Protein AF-A0A561V5F1-F1 (afdb_monomer)

Mean predicted aligned error: 4.88 Å

pLDDT: mean 87.5, std 7.64, range [55.25, 96.38]

Sequence (70 aa):
MLLILEIAGVLMLLQGGAPLIQRMSGKDPEESFFIVNSFPDNQGLVSAVLLVGGILLLGAA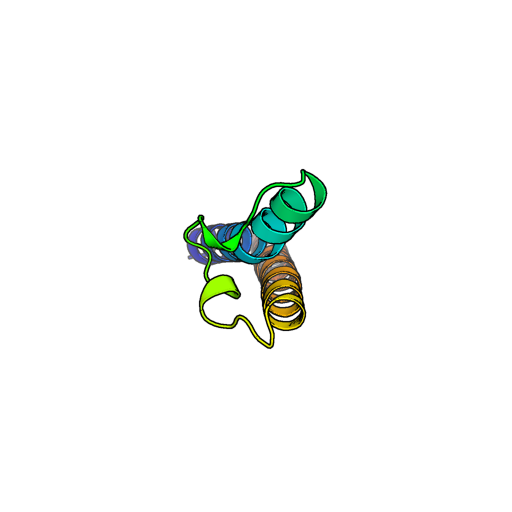VRIRRSRKS

Structure (mmCIF, N/CA/C/O backbone):
data_AF-A0A561V5F1-F1
#
_entry.id   AF-A0A561V5F1-F1
#
loop_
_atom_site.group_PDB
_atom_site.id
_atom_site.type_symbol
_atom_site.label_atom_id
_atom_site.label_alt_id
_atom_site.label_comp_id
_atom_site.label_asym_id
_atom_site.label_entity_id
_atom_site.label_seq_id
_atom_site.pdbx_PDB_ins_code
_atom_site.Cartn_x
_atom_site.Cartn_y
_atom_site.Cartn_z
_atom_site.occupancy
_atom_site.B_iso_or_equiv
_atom_site.auth_seq_id
_atom_site.auth_comp_id
_atom_site.auth_asym_id
_atom_site.auth_atom_id
_atom_site.pdbx_PDB_model_num
ATOM 1 N N . MET A 1 1 ? -7.328 -4.190 19.157 1.00 65.94 1 MET A N 1
ATOM 2 C CA . MET A 1 1 ? -7.706 -4.836 17.876 1.00 65.94 1 MET A CA 1
ATOM 3 C C . MET A 1 1 ? -7.781 -3.862 16.704 1.00 65.94 1 MET A C 1
ATOM 5 O O . MET A 1 1 ? -7.108 -4.130 15.725 1.00 65.94 1 MET A O 1
ATOM 9 N N . LEU A 1 2 ? -8.510 -2.736 16.774 1.00 82.31 2 LEU A N 1
ATOM 10 C CA . LEU A 1 2 ? -8.603 -1.790 15.638 1.00 82.31 2 LEU A CA 1
ATOM 11 C C . LEU A 1 2 ? -7.254 -1.192 15.202 1.00 82.31 2 LEU A C 1
ATOM 13 O O . LEU A 1 2 ? -7.028 -1.032 14.011 1.00 82.31 2 LEU A O 1
ATOM 17 N N . LEU A 1 3 ? -6.336 -0.972 16.151 1.00 88.56 3 LEU A N 1
ATOM 18 C CA . LEU A 1 3 ? -4.977 -0.499 15.867 1.00 88.56 3 LEU A CA 1
ATOM 19 C C . LEU A 1 3 ? -4.233 -1.397 14.862 1.00 88.56 3 LEU A C 1
ATOM 21 O O . LEU A 1 3 ? -3.501 -0.896 14.022 1.00 88.56 3 LEU A O 1
ATOM 25 N N . ILE A 1 4 ? -4.449 -2.717 14.911 1.00 91.25 4 ILE A N 1
ATOM 26 C CA . ILE A 1 4 ? -3.805 -3.659 13.983 1.00 91.25 4 ILE A CA 1
ATOM 27 C C . ILE A 1 4 ? -4.339 -3.454 12.561 1.00 91.25 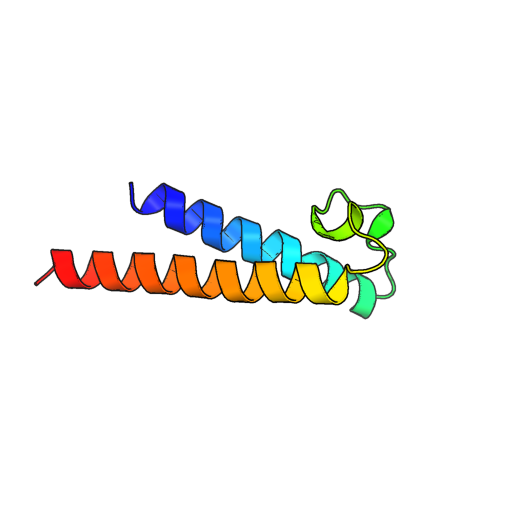4 ILE A C 1
ATOM 29 O O . ILE A 1 4 ? -3.554 -3.437 11.622 1.00 91.25 4 ILE A O 1
ATOM 33 N N . LEU A 1 5 ? -5.652 -3.246 12.400 1.00 89.56 5 LEU A N 1
ATOM 34 C CA . LEU A 1 5 ? -6.261 -2.950 11.095 1.00 89.56 5 LEU A CA 1
ATOM 35 C C . LEU A 1 5 ? -5.771 -1.608 10.540 1.00 89.56 5 LEU A C 1
ATOM 37 O O . LEU A 1 5 ? -5.567 -1.479 9.339 1.00 89.56 5 LEU A O 1
ATOM 41 N N . GLU A 1 6 ? -5.554 -0.628 11.416 1.00 90.94 6 GLU A N 1
ATOM 42 C CA . GLU A 1 6 ? -5.026 0.686 11.046 1.00 90.94 6 GLU A CA 1
ATOM 43 C C . GLU A 1 6 ? -3.568 0.608 10.597 1.00 90.94 6 GLU A C 1
ATOM 45 O O . GLU A 1 6 ? -3.237 1.103 9.522 1.00 90.94 6 GLU A O 1
AT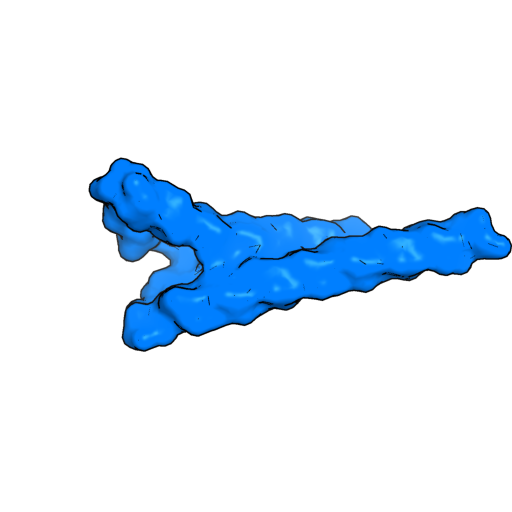OM 50 N N . ILE A 1 7 ? -2.716 -0.077 11.366 1.00 94.00 7 ILE A N 1
ATOM 51 C CA . ILE A 1 7 ? -1.316 -0.314 10.999 1.00 94.00 7 ILE A CA 1
ATOM 52 C C . ILE A 1 7 ? -1.243 -1.096 9.685 1.00 94.00 7 ILE A C 1
ATOM 54 O O . ILE A 1 7 ? -0.541 -0.674 8.770 1.00 94.0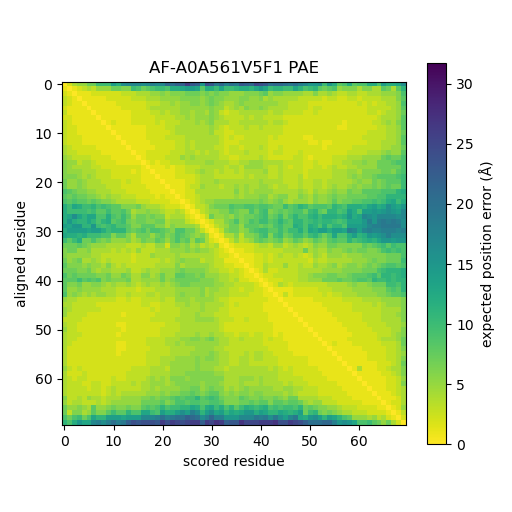0 7 ILE A O 1
ATOM 58 N N . ALA A 1 8 ? -1.997 -2.191 9.551 1.00 93.56 8 ALA A N 1
ATOM 59 C CA . ALA A 1 8 ? -2.033 -2.981 8.324 1.00 93.56 8 ALA A CA 1
ATOM 60 C C . ALA A 1 8 ? -2.504 -2.148 7.123 1.00 93.56 8 ALA A C 1
ATOM 62 O O . ALA A 1 8 ? -1.868 -2.178 6.073 1.00 93.56 8 ALA A O 1
ATOM 63 N N . GLY A 1 9 ? -3.565 -1.353 7.292 1.00 93.19 9 GLY A N 1
ATOM 64 C CA . GLY A 1 9 ? -4.073 -0.469 6.247 1.00 93.19 9 GLY A CA 1
ATOM 65 C C . GLY A 1 9 ? -3.029 0.549 5.790 1.00 93.19 9 GLY A C 1
ATOM 66 O O . GLY A 1 9 ? -2.778 0.669 4.594 1.00 93.19 9 GLY A O 1
ATOM 67 N N . VAL A 1 10 ? -2.357 1.226 6.726 1.00 95.00 10 VAL A N 1
ATOM 68 C CA . VAL A 1 10 ? -1.279 2.181 6.410 1.00 95.00 10 VAL A CA 1
ATOM 69 C C . VAL A 1 10 ? -0.103 1.492 5.719 1.00 95.00 10 VAL A C 1
ATOM 71 O O . VAL A 1 10 ? 0.401 2.008 4.723 1.00 95.00 10 VAL A O 1
ATOM 74 N N . LEU A 1 11 ? 0.322 0.320 6.198 1.00 94.31 11 LEU A N 1
ATOM 75 C CA . LEU A 1 11 ? 1.412 -0.431 5.574 1.00 94.31 11 LEU A CA 1
ATOM 76 C C . LEU A 1 11 ? 1.065 -0.846 4.142 1.00 94.31 11 LEU A C 1
ATOM 78 O O . LEU A 1 11 ? 1.906 -0.694 3.263 1.00 94.31 11 LEU A O 1
ATOM 82 N N . MET A 1 12 ? -0.162 -1.299 3.877 1.00 94.88 12 MET A N 1
ATOM 83 C CA . MET A 1 12 ? -0.599 -1.621 2.514 1.00 94.88 12 MET A CA 1
ATOM 84 C C . MET A 1 12 ? -0.573 -0.385 1.608 1.00 94.88 12 MET A C 1
ATOM 86 O O . MET A 1 12 ? -0.065 -0.461 0.491 1.00 94.88 12 MET A O 1
ATOM 90 N N . LEU A 1 13 ? -1.031 0.772 2.098 1.00 93.94 13 LEU A N 1
ATOM 91 C CA . LEU A 1 13 ? -0.959 2.024 1.339 1.00 93.94 13 LEU A CA 1
ATOM 92 C C . LEU A 1 13 ? 0.481 2.428 1.011 1.00 93.94 13 LEU A C 1
ATOM 94 O O . LEU A 1 13 ? 0.766 2.804 -0.123 1.00 93.94 13 LEU A O 1
ATOM 98 N N . LEU A 1 14 ? 1.391 2.325 1.982 1.00 92.88 14 LEU A N 1
ATOM 99 C CA . LEU A 1 14 ? 2.806 2.633 1.777 1.00 92.88 14 LEU A CA 1
ATOM 100 C C . LEU A 1 14 ? 3.444 1.668 0.777 1.00 92.88 14 LEU A C 1
ATOM 102 O O . LEU A 1 14 ? 4.117 2.107 -0.148 1.00 92.88 14 LEU A O 1
ATOM 106 N N . GLN A 1 15 ? 3.192 0.370 0.923 1.00 91.81 15 GLN A N 1
ATOM 107 C CA . GLN A 1 15 ? 3.757 -0.668 0.061 1.00 91.81 15 GLN A CA 1
ATOM 108 C C . GLN A 1 15 ? 3.227 -0.599 -1.378 1.00 91.81 15 GLN A C 1
ATOM 110 O O . GLN A 1 15 ? 3.966 -0.896 -2.310 1.00 91.81 15 GLN A O 1
ATOM 115 N N . GLY A 1 16 ? 1.972 -0.185 -1.578 1.00 90.62 16 GLY A N 1
ATO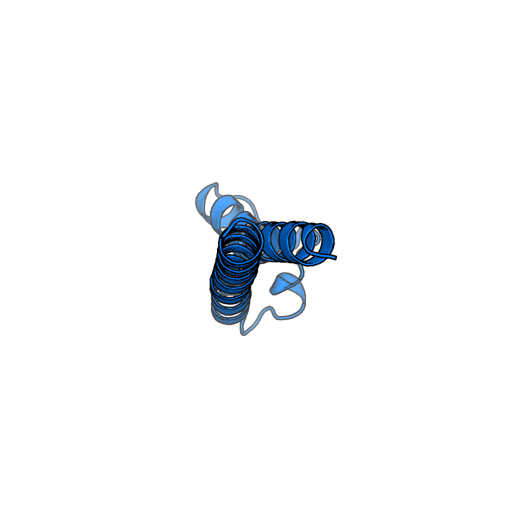M 116 C CA . GLY A 1 16 ? 1.397 0.005 -2.911 1.00 90.62 16 GLY A CA 1
ATOM 117 C C . GLY A 1 16 ? 1.735 1.357 -3.547 1.00 90.62 16 GLY A C 1
ATOM 118 O O . GLY A 1 16 ? 1.937 1.424 -4.759 1.00 90.62 16 GLY A O 1
ATOM 119 N N . GLY A 1 17 ? 1.804 2.426 -2.745 1.00 88.75 17 GLY A N 1
ATOM 120 C CA . GLY A 1 17 ? 1.953 3.807 -3.213 1.00 88.75 17 GLY A CA 1
ATOM 121 C C . GLY A 1 17 ? 3.392 4.320 -3.297 1.00 88.75 17 GLY A C 1
ATOM 122 O O . GLY A 1 17 ? 3.722 5.039 -4.238 1.00 88.75 17 GLY A O 1
ATOM 123 N N . ALA A 1 18 ? 4.272 3.946 -2.365 1.00 88.69 18 ALA A N 1
ATOM 124 C CA . ALA A 1 18 ? 5.664 4.402 -2.374 1.00 88.69 18 ALA A CA 1
ATOM 125 C C . ALA A 1 18 ? 6.442 4.001 -3.646 1.00 88.69 18 ALA A C 1
ATOM 127 O O . ALA A 1 18 ? 7.133 4.869 -4.184 1.00 88.69 18 ALA A O 1
ATOM 128 N N . PRO A 1 19 ? 6.288 2.779 -4.202 1.00 86.12 19 PRO A N 1
ATOM 129 C CA . PRO A 1 19 ? 6.904 2.425 -5.481 1.00 86.12 19 PRO A CA 1
ATOM 130 C C . PRO A 1 19 ? 6.452 3.336 -6.627 1.00 86.12 19 PRO A C 1
ATOM 132 O O . PRO A 1 19 ? 7.263 3.749 -7.450 1.00 86.12 19 PRO A O 1
ATOM 135 N N . LEU A 1 20 ? 5.164 3.702 -6.666 1.00 85.69 20 LEU A N 1
ATOM 136 C CA . LEU A 1 20 ? 4.617 4.592 -7.695 1.00 85.69 20 LEU A CA 1
ATOM 137 C C . LEU A 1 20 ? 5.230 5.994 -7.591 1.00 85.69 20 LEU A C 1
ATOM 139 O O . LEU A 1 20 ? 5.645 6.562 -8.598 1.00 85.69 20 LEU A O 1
ATOM 143 N N . ILE A 1 21 ? 5.350 6.523 -6.370 1.00 85.88 21 ILE A N 1
ATOM 144 C CA . ILE A 1 21 ? 5.977 7.828 -6.111 1.00 85.88 21 ILE A CA 1
ATOM 145 C C . ILE A 1 21 ? 7.461 7.807 -6.493 1.00 85.88 21 ILE A C 1
ATOM 147 O O . ILE A 1 21 ? 7.959 8.772 -7.076 1.00 85.88 21 ILE A O 1
ATOM 151 N N . GLN A 1 22 ? 8.173 6.716 -6.200 1.00 85.75 22 GLN A N 1
ATOM 152 C CA . GLN A 1 22 ? 9.574 6.564 -6.591 1.00 85.75 22 GLN A CA 1
ATOM 153 C C . GLN A 1 22 ? 9.739 6.535 -8.112 1.00 85.75 22 GLN A C 1
ATOM 155 O O . GLN A 1 22 ? 10.553 7.306 -8.623 1.00 85.75 22 GLN A O 1
ATOM 160 N N . ARG A 1 23 ? 8.900 5.772 -8.835 1.00 83.06 23 ARG A N 1
ATOM 161 C CA . ARG A 1 23 ? 8.879 5.787 -10.311 1.00 83.06 23 ARG A CA 1
ATOM 162 C C . ARG A 1 23 ? 8.644 7.183 -10.863 1.00 83.06 23 ARG A C 1
ATOM 164 O O . ARG A 1 23 ? 9.367 7.624 -11.749 1.00 83.06 23 ARG A O 1
ATOM 171 N N . MET A 1 24 ? 7.661 7.900 -10.318 1.00 84.75 24 MET A N 1
ATOM 172 C CA . MET A 1 24 ? 7.365 9.277 -10.728 1.00 84.75 24 MET A CA 1
ATOM 173 C C . MET A 1 24 ? 8.518 10.246 -10.435 1.00 84.75 24 MET A C 1
ATOM 175 O O . MET A 1 24 ? 8.676 11.239 -11.136 1.00 84.75 24 MET A O 1
ATOM 179 N N . SER A 1 25 ? 9.336 9.949 -9.424 1.00 85.88 25 SER A N 1
ATOM 180 C CA . SER A 1 25 ? 10.519 10.733 -9.056 1.00 85.88 25 SER A CA 1
ATOM 181 C C . SER A 1 25 ? 11.777 10.336 -9.843 1.00 85.88 25 SER A C 1
ATOM 183 O O . SER A 1 25 ? 12.864 10.806 -9.511 1.00 85.88 25 SER A O 1
ATOM 185 N N . GLY A 1 26 ? 11.660 9.449 -10.840 1.00 81.12 26 GLY A N 1
ATOM 186 C CA . GLY A 1 26 ? 12.787 8.955 -11.635 1.00 81.12 26 GLY A CA 1
ATOM 187 C C . GLY A 1 26 ? 13.732 8.020 -10.877 1.00 81.12 26 GLY A C 1
ATOM 188 O O . GLY A 1 26 ? 14.858 7.811 -11.318 1.00 81.12 26 GLY A O 1
ATOM 189 N N . LYS A 1 27 ? 13.303 7.482 -9.728 1.00 81.56 27 LYS A N 1
ATOM 190 C CA . LYS A 1 27 ? 14.059 6.490 -8.955 1.00 81.56 27 LYS A CA 1
ATOM 191 C C . LYS A 1 27 ? 13.581 5.090 -9.299 1.00 81.56 27 LYS A C 1
ATOM 193 O O . LYS A 1 27 ? 12.382 4.888 -9.502 1.00 81.56 27 LYS A O 1
ATOM 198 N N . ASP A 1 28 ? 14.506 4.139 -9.305 1.00 77.12 28 ASP A N 1
ATOM 199 C CA . ASP A 1 28 ? 14.168 2.737 -9.499 1.00 77.12 28 ASP A CA 1
ATOM 200 C C . ASP A 1 28 ? 13.566 2.154 -8.205 1.00 77.12 28 ASP A C 1
ATOM 202 O O . ASP A 1 28 ? 14.243 2.120 -7.172 1.00 77.12 28 ASP A O 1
ATOM 206 N N . PRO A 1 29 ? 12.291 1.727 -8.205 1.00 70.88 29 PRO A N 1
ATOM 207 C CA . PRO A 1 29 ? 11.685 1.122 -7.031 1.00 70.88 29 PRO A CA 1
ATOM 208 C C . PRO A 1 29 ? 12.219 -0.266 -6.728 1.00 70.88 29 PRO A C 1
ATOM 210 O O . PRO A 1 29 ? 12.032 -0.728 -5.604 1.00 70.88 29 PRO A O 1
ATOM 213 N N . GLU A 1 30 ? 12.833 -0.944 -7.700 1.00 73.56 30 GLU A N 1
ATOM 214 C CA . GLU A 1 30 ? 13.321 -2.317 -7.548 1.00 73.56 30 GLU A CA 1
ATOM 215 C C . GLU A 1 30 ? 14.511 -2.404 -6.584 1.00 73.56 30 GLU A C 1
ATOM 217 O O . GLU A 1 30 ? 14.702 -3.429 -5.934 1.00 73.56 30 GLU A O 1
ATOM 222 N N . GLU A 1 31 ? 15.229 -1.296 -6.376 1.00 72.00 31 GLU A N 1
ATOM 223 C CA . GLU A 1 31 ? 16.285 -1.184 -5.361 1.00 72.00 31 GLU A CA 1
ATOM 224 C C . GLU A 1 31 ? 15.743 -1.099 -3.921 1.00 72.00 31 GLU A C 1
ATOM 226 O O . GLU A 1 31 ? 16.497 -1.196 -2.951 1.00 72.00 31 GLU A O 1
ATOM 231 N N . SER A 1 32 ? 14.433 -0.905 -3.749 1.00 77.81 32 SER A N 1
ATOM 232 C CA . SER A 1 32 ? 13.784 -0.790 -2.441 1.00 77.81 32 SER A CA 1
ATOM 233 C C . SER A 1 32 ? 13.043 -2.076 -2.050 1.00 77.81 32 SER A C 1
ATOM 235 O O . SER A 1 32 ? 12.521 -2.809 -2.886 1.00 77.81 32 SER A O 1
ATOM 237 N N . PHE A 1 33 ? 12.927 -2.350 -0.747 1.00 79.38 33 PHE A N 1
ATOM 238 C CA . PHE A 1 33 ? 12.174 -3.506 -0.243 1.00 79.38 33 PHE A CA 1
ATOM 239 C C . PHE A 1 33 ? 10.662 -3.235 -0.235 1.00 79.38 33 PHE A C 1
ATOM 241 O O . PHE A 1 33 ? 10.086 -2.891 0.802 1.00 79.38 33 PHE A O 1
ATOM 248 N N . PHE A 1 34 ? 10.013 -3.415 -1.390 1.00 85.25 34 PHE A N 1
ATOM 249 C CA . PHE A 1 34 ? 8.555 -3.385 -1.508 1.00 85.25 34 PHE A CA 1
ATOM 250 C C . PHE A 1 34 ? 7.962 -4.738 -1.885 1.00 85.25 34 PHE A C 1
ATOM 252 O O . PHE A 1 34 ? 8.496 -5.450 -2.729 1.00 85.25 34 PHE A O 1
ATOM 259 N N . ILE A 1 35 ? 6.789 -5.053 -1.327 1.00 84.94 35 ILE A N 1
ATOM 260 C CA . ILE A 1 35 ? 6.048 -6.292 -1.632 1.00 84.94 35 ILE A CA 1
ATOM 261 C C . ILE A 1 35 ? 5.743 -6.405 -3.130 1.00 84.94 35 ILE A C 1
ATOM 263 O O . ILE A 1 35 ? 5.751 -7.500 -3.686 1.00 84.94 35 ILE A O 1
ATOM 267 N N . VAL A 1 36 ? 5.494 -5.277 -3.800 1.00 84.94 36 VAL A N 1
ATOM 268 C CA . VAL A 1 36 ? 5.188 -5.262 -5.236 1.00 84.94 36 VAL A CA 1
ATOM 269 C C . VAL A 1 36 ? 6.373 -5.714 -6.096 1.00 84.94 36 VAL A C 1
ATOM 271 O O . VAL A 1 36 ? 6.154 -6.228 -7.187 1.00 84.94 36 VAL A O 1
ATOM 274 N N . ASN A 1 37 ? 7.609 -5.586 -5.600 1.00 84.62 37 ASN A N 1
ATOM 275 C CA . ASN A 1 37 ? 8.815 -5.996 -6.326 1.00 84.62 37 ASN A CA 1
ATOM 276 C C . ASN A 1 37 ? 8.981 -7.520 -6.361 1.00 84.62 37 ASN A C 1
ATOM 278 O O . ASN A 1 37 ? 9.673 -8.040 -7.227 1.00 84.62 37 ASN A O 1
ATOM 282 N N . SER A 1 38 ? 8.286 -8.256 -5.488 1.00 86.25 38 SER A N 1
ATOM 283 C CA . SER A 1 38 ? 8.179 -9.717 -5.590 1.00 86.25 38 SER A CA 1
ATOM 284 C C . SER A 1 38 ? 7.323 -10.171 -6.783 1.00 86.25 38 SER A C 1
ATOM 286 O O . SER A 1 38 ? 7.279 -11.362 -7.082 1.00 86.25 38 SER A O 1
ATOM 288 N N . PHE A 1 39 ? 6.626 -9.243 -7.451 1.00 85.56 39 PHE A N 1
ATOM 289 C CA . PHE A 1 39 ? 5.726 -9.500 -8.577 1.00 85.56 39 PHE A CA 1
ATOM 290 C C . PHE A 1 39 ? 6.029 -8.547 -9.749 1.00 85.56 39 PHE A C 1
ATOM 292 O O . PHE A 1 39 ? 5.181 -7.715 -10.087 1.00 85.56 39 PHE A O 1
ATOM 299 N N . PRO A 1 40 ? 7.214 -8.648 -10.380 1.00 82.00 40 PRO A N 1
ATOM 300 C CA . PRO A 1 40 ? 7.666 -7.693 -11.397 1.00 82.00 40 PRO A CA 1
ATOM 301 C C . PRO A 1 40 ? 6.685 -7.575 -12.575 1.00 82.00 40 PRO A C 1
ATOM 303 O O . PRO A 1 40 ? 6.308 -6.468 -12.955 1.00 82.00 40 PRO A O 1
ATOM 306 N N . ASP A 1 41 ? 6.150 -8.699 -13.061 1.00 87.19 41 ASP A N 1
ATOM 307 C CA . ASP A 1 41 ? 5.218 -8.727 -14.200 1.00 87.19 41 ASP A CA 1
ATOM 308 C C . ASP A 1 41 ? 3.840 -8.112 -13.898 1.00 87.19 41 ASP A C 1
ATOM 310 O O . ASP A 1 41 ? 3.094 -7.755 -14.807 1.00 87.19 41 ASP A O 1
ATOM 314 N N . ASN A 1 42 ? 3.475 -7.986 -12.617 1.00 87.94 42 ASN A N 1
ATOM 315 C CA . ASN A 1 42 ? 2.142 -7.561 -12.177 1.00 87.94 42 ASN A CA 1
ATOM 316 C C . ASN A 1 42 ? 2.180 -6.373 -11.210 1.00 87.94 42 ASN A C 1
ATOM 318 O O . ASN A 1 42 ? 1.193 -6.094 -10.526 1.00 87.94 42 ASN A O 1
ATOM 322 N N . GLN A 1 43 ? 3.295 -5.651 -11.142 1.00 84.69 43 GLN A N 1
ATOM 323 C CA . GLN A 1 43 ? 3.546 -4.657 -10.101 1.00 84.69 43 GLN A CA 1
ATOM 324 C C . GLN A 1 43 ? 2.461 -3.573 -10.026 1.00 84.69 43 GLN A C 1
ATOM 326 O O . GLN A 1 43 ? 2.031 -3.205 -8.936 1.00 84.69 43 GLN A O 1
ATOM 331 N N . GLY A 1 44 ? 1.952 -3.113 -11.176 1.00 86.44 44 GLY A N 1
ATOM 332 C CA . GLY A 1 44 ? 0.850 -2.144 -11.228 1.00 86.44 44 GLY A CA 1
ATOM 333 C C . GLY A 1 44 ? -0.449 -2.678 -10.617 1.00 86.44 44 GLY A C 1
ATOM 334 O O . GLY A 1 44 ? -1.119 -1.971 -9.863 1.00 86.44 44 GLY A O 1
ATOM 335 N N . LEU A 1 45 ? -0.776 -3.946 -10.883 1.00 91.50 45 LEU A N 1
ATOM 336 C CA . LEU A 1 45 ? -1.961 -4.600 -10.332 1.00 91.50 45 LEU A CA 1
ATOM 337 C C . LEU A 1 45 ? -1.807 -4.842 -8.827 1.00 91.50 45 LEU A C 1
ATOM 339 O O . LEU A 1 45 ? -2.731 -4.548 -8.070 1.00 91.50 45 LEU A O 1
ATOM 343 N N . VAL A 1 46 ? -0.638 -5.304 -8.370 1.00 91.38 46 VAL A N 1
ATOM 344 C CA . VAL A 1 46 ? -0.370 -5.510 -6.935 1.00 91.38 46 VAL A CA 1
ATOM 345 C C . VAL A 1 46 ? -0.407 -4.180 -6.180 1.00 91.38 46 VAL A C 1
ATOM 347 O O . VAL A 1 46 ? -1.042 -4.103 -5.129 1.00 91.38 46 VAL A O 1
ATOM 350 N N . SER A 1 47 ? 0.174 -3.109 -6.732 1.00 92.06 47 SER A N 1
ATOM 351 C CA . SER A 1 47 ? 0.051 -1.754 -6.179 1.00 92.06 47 SER A CA 1
ATOM 352 C C . SER A 1 47 ? -1.409 -1.323 -6.042 1.00 92.06 47 SER A C 1
ATOM 354 O O . SER A 1 47 ? -1.800 -0.832 -4.983 1.00 92.06 47 SER A O 1
ATOM 356 N N . ALA A 1 48 ? -2.236 -1.538 -7.070 1.00 92.94 48 ALA A N 1
ATOM 357 C CA . ALA A 1 48 ? -3.656 -1.197 -7.026 1.00 92.94 48 ALA A CA 1
ATOM 358 C C . ALA A 1 48 ? -4.412 -1.998 -5.952 1.00 92.94 48 ALA A C 1
ATOM 360 O O . ALA A 1 48 ? -5.177 -1.421 -5.180 1.00 92.94 48 ALA A O 1
ATOM 361 N N . VAL A 1 49 ? -4.157 -3.307 -5.848 1.00 94.62 49 VAL A N 1
ATOM 362 C CA . VAL A 1 49 ? -4.757 -4.173 -4.820 1.00 94.62 49 VAL A CA 1
ATOM 363 C C . VAL A 1 49 ? -4.350 -3.729 -3.416 1.00 94.62 49 VAL A C 1
ATOM 365 O O . VAL A 1 49 ? -5.205 -3.638 -2.536 1.00 94.62 49 VAL A O 1
ATOM 368 N N . LEU A 1 50 ? -3.073 -3.407 -3.200 1.00 94.00 50 LEU A N 1
ATOM 369 C CA . LEU A 1 50 ? -2.581 -2.911 -1.916 1.00 94.00 50 LEU A CA 1
ATOM 370 C C . LEU A 1 50 ? -3.214 -1.565 -1.547 1.00 94.00 50 LEU A C 1
ATOM 372 O O . LEU A 1 50 ? -3.640 -1.381 -0.407 1.00 94.00 50 LEU A O 1
ATOM 376 N N . LEU A 1 51 ? -3.343 -0.649 -2.509 1.00 94.88 51 LEU A N 1
ATOM 377 C CA . LEU A 1 51 ? -3.986 0.645 -2.287 1.00 94.88 51 LEU A CA 1
ATOM 378 C C . LEU A 1 51 ? -5.467 0.487 -1.929 1.00 94.88 51 LEU A C 1
ATOM 380 O O . LEU A 1 51 ? -5.915 1.002 -0.904 1.00 94.88 51 L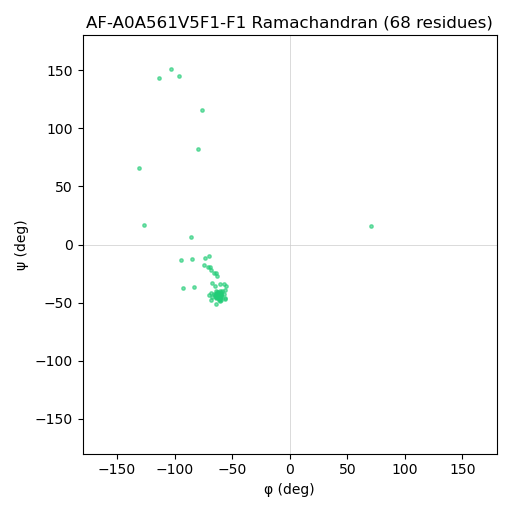EU A O 1
ATOM 384 N N . VAL A 1 52 ? -6.223 -0.263 -2.733 1.00 96.38 52 VAL A N 1
ATOM 385 C CA . VAL A 1 52 ? -7.653 -0.501 -2.493 1.00 96.38 52 VAL A CA 1
ATOM 386 C C . VAL A 1 52 ? -7.862 -1.247 -1.174 1.00 96.38 52 VAL A C 1
ATOM 388 O O . VAL A 1 52 ? -8.685 -0.830 -0.359 1.00 96.38 52 VAL A O 1
ATOM 391 N N . GLY A 1 53 ? -7.084 -2.300 -0.914 1.00 95.00 53 GLY A N 1
ATOM 392 C CA . GLY A 1 53 ? -7.134 -3.059 0.336 1.00 95.00 53 GLY A CA 1
ATOM 393 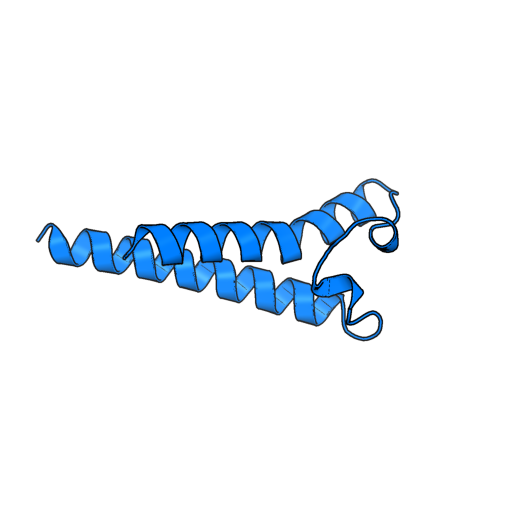C C . GLY A 1 53 ? -6.825 -2.197 1.562 1.00 95.00 53 GLY A C 1
ATOM 394 O O . GLY A 1 53 ? -7.552 -2.259 2.554 1.00 95.00 53 GLY A O 1
ATOM 395 N N . GLY A 1 54 ? -5.812 -1.330 1.470 1.00 94.31 54 GLY A N 1
ATOM 396 C CA . GLY A 1 54 ? -5.461 -0.376 2.520 1.00 94.31 54 GLY A CA 1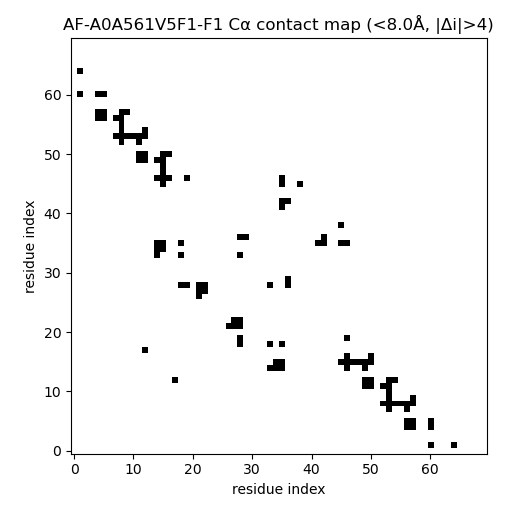
ATOM 397 C C . GLY A 1 54 ? -6.585 0.620 2.820 1.00 94.31 54 GLY A C 1
ATOM 398 O O . GLY A 1 54 ? -6.952 0.799 3.983 1.00 94.31 54 GLY A O 1
ATOM 399 N N . ILE A 1 55 ? -7.200 1.211 1.786 1.00 96.00 55 ILE A N 1
ATOM 400 C CA . ILE A 1 55 ? -8.353 2.120 1.938 1.00 96.00 55 ILE A CA 1
ATOM 401 C C . ILE A 1 55 ? -9.529 1.401 2.606 1.00 96.00 55 ILE A C 1
ATOM 403 O O . ILE A 1 55 ? -10.133 1.941 3.536 1.00 96.00 55 ILE A O 1
ATOM 407 N N . LEU A 1 56 ? -9.851 0.182 2.164 1.00 96.12 56 LEU A N 1
ATOM 408 C CA . LEU A 1 56 ? -10.958 -0.600 2.717 1.00 96.12 56 LEU A CA 1
ATOM 409 C C . LEU A 1 56 ? -10.727 -0.960 4.190 1.00 96.12 56 LEU A C 1
ATOM 411 O O . LEU A 1 56 ? -11.647 -0.825 4.997 1.00 96.12 56 LEU A O 1
ATOM 415 N N . LEU A 1 57 ? -9.505 -1.356 4.561 1.00 94.50 57 LEU A N 1
ATOM 416 C CA . LEU A 1 57 ? -9.133 -1.645 5.949 1.00 94.50 57 LEU A CA 1
ATOM 417 C C . LEU A 1 57 ? -9.290 -0.422 6.853 1.00 94.50 57 LEU A C 1
ATOM 419 O O . LEU A 1 57 ? -9.897 -0.518 7.923 1.00 94.50 57 LEU A O 1
ATOM 423 N N . LEU A 1 58 ? -8.800 0.738 6.411 1.00 93.81 58 LEU A N 1
ATOM 424 C CA . LEU A 1 58 ? -8.946 1.987 7.158 1.00 93.81 58 LEU A CA 1
ATOM 425 C C . LEU A 1 58 ? -10.413 2.418 7.256 1.00 93.81 58 LEU A C 1
ATOM 427 O O . LEU A 1 58 ? -10.878 2.790 8.335 1.00 93.81 58 LEU A O 1
ATOM 431 N N . GLY A 1 59 ? -11.172 2.306 6.165 1.00 93.69 59 GLY A N 1
ATOM 432 C CA . GLY A 1 59 ? -12.607 2.585 6.145 1.00 93.69 59 GLY A CA 1
ATOM 433 C C . GLY A 1 59 ? -13.389 1.689 7.110 1.00 93.69 59 GLY A C 1
ATOM 434 O O . GLY A 1 59 ? -14.230 2.178 7.871 1.00 93.69 59 GLY A O 1
ATOM 435 N N . ALA A 1 60 ? -13.068 0.394 7.148 1.00 92.62 60 ALA A N 1
ATOM 436 C CA . ALA A 1 60 ? -13.647 -0.556 8.090 1.00 92.62 60 ALA A CA 1
ATOM 437 C C . ALA A 1 60 ? -13.282 -0.210 9.541 1.00 92.62 60 ALA A C 1
ATOM 439 O O . ALA A 1 60 ? -14.166 -0.175 10.400 1.00 92.62 60 ALA A O 1
ATOM 440 N N . ALA A 1 61 ? -12.016 0.121 9.819 1.00 92.19 61 ALA A N 1
ATOM 441 C CA . ALA A 1 61 ? -11.575 0.522 11.153 1.00 92.19 61 ALA A CA 1
ATOM 442 C C . ALA A 1 61 ? -12.320 1.776 11.650 1.00 92.19 61 ALA A C 1
ATOM 444 O O . ALA A 1 61 ? -12.827 1.794 12.778 1.00 92.19 61 ALA A O 1
ATOM 445 N N . VAL A 1 62 ? -12.482 2.787 10.786 1.00 92.00 62 VAL A N 1
ATOM 446 C CA . VAL A 1 62 ? -13.257 4.005 11.080 1.00 92.00 62 VAL A CA 1
ATOM 447 C C . VAL A 1 62 ? -14.729 3.682 11.326 1.00 92.00 62 VAL A C 1
ATOM 449 O O . VAL A 1 62 ? -15.310 4.178 12.296 1.00 92.00 62 VAL A O 1
ATOM 452 N N . ARG A 1 63 ? -15.342 2.836 10.489 1.00 92.25 63 ARG A N 1
ATOM 453 C CA . ARG A 1 63 ? -16.749 2.442 10.642 1.00 92.25 63 ARG A CA 1
ATOM 454 C C . ARG A 1 63 ? -16.985 1.721 11.967 1.00 92.25 63 ARG A C 1
ATOM 456 O O . ARG A 1 63 ? -17.886 2.112 12.702 1.00 92.25 63 ARG A O 1
ATOM 463 N N . ILE A 1 64 ? -16.144 0.746 12.318 1.00 91.50 64 ILE A N 1
ATOM 464 C CA . ILE A 1 64 ? -16.254 0.017 13.591 1.00 91.50 64 ILE A CA 1
ATOM 465 C C . ILE A 1 64 ? -16.069 0.970 14.777 1.00 91.50 64 ILE A C 1
ATOM 467 O O . ILE A 1 64 ? -16.806 0.888 15.759 1.00 91.50 64 ILE A O 1
ATOM 471 N N . ARG A 1 65 ? -15.116 1.908 14.690 1.00 89.31 65 ARG A N 1
ATOM 472 C CA . ARG A 1 65 ? -14.891 2.915 15.735 1.00 89.31 65 ARG A CA 1
ATOM 473 C C . ARG A 1 65 ? -16.124 3.799 15.949 1.00 89.31 65 ARG A C 1
ATOM 475 O O . ARG A 1 65 ? -16.448 4.098 17.094 1.00 89.31 65 ARG A O 1
ATOM 482 N N . ARG A 1 66 ? -16.814 4.196 14.873 1.00 89.25 66 ARG A N 1
ATOM 483 C CA . ARG A 1 66 ? -18.067 4.969 14.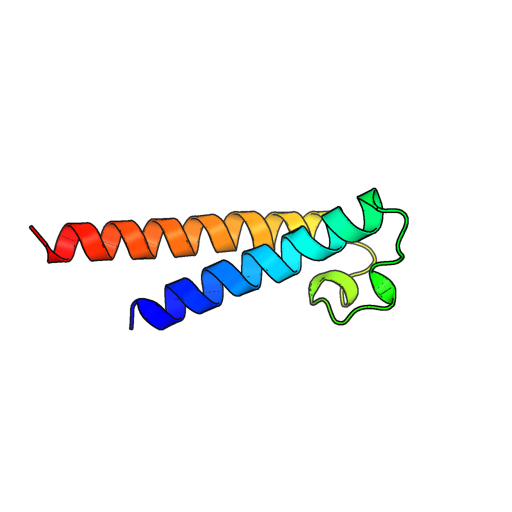950 1.00 89.25 66 ARG A CA 1
ATOM 484 C C . ARG A 1 66 ? -19.206 4.147 15.552 1.00 89.25 66 ARG A C 1
ATOM 486 O O . ARG A 1 66 ? -19.870 4.641 16.452 1.00 89.25 66 ARG A O 1
ATOM 493 N N . SER A 1 67 ? -19.379 2.893 15.132 1.00 89.50 67 SER A N 1
ATOM 494 C CA . SER A 1 67 ? -20.430 2.010 15.662 1.00 89.50 67 SER A CA 1
ATOM 495 C C . SER A 1 67 ? -20.271 1.671 17.145 1.00 89.50 67 SER A C 1
ATOM 497 O O . SER A 1 67 ? -21.259 1.356 17.784 1.00 89.50 67 SER A O 1
ATOM 499 N N . ARG A 1 68 ? -19.054 1.733 17.701 1.00 85.06 68 ARG A N 1
ATOM 500 C CA . ARG A 1 68 ? -18.804 1.526 19.141 1.00 85.06 68 ARG A CA 1
ATOM 501 C C . ARG A 1 68 ? -18.983 2.781 20.000 1.00 85.06 68 ARG A C 1
ATOM 503 O O . ARG A 1 68 ? -18.920 2.677 21.219 1.00 85.06 68 ARG A O 1
ATOM 510 N N . LYS A 1 69 ? -19.088 3.960 19.380 1.00 74.25 69 LYS A N 1
ATOM 511 C CA . LYS A 1 69 ? -19.324 5.239 20.071 1.00 74.25 69 LYS A CA 1
ATOM 512 C C . LYS A 1 69 ? -20.807 5.623 20.132 1.00 74.25 69 LYS A C 1
ATOM 514 O O . LYS A 1 69 ? -21.124 6.568 20.847 1.00 74.25 69 LYS A O 1
ATOM 519 N N . SER A 1 70 ? -21.654 4.946 19.356 1.00 55.25 70 SER A N 1
ATOM 520 C CA . SER A 1 70 ? -23.116 5.041 19.415 1.00 55.25 70 SER A CA 1
ATOM 521 C C . SER A 1 70 ? -23.676 4.005 20.375 1.00 55.25 70 SER A C 1
ATOM 523 O O . SER A 1 70 ? -24.823 4.238 20.805 1.00 55.25 70 SER A O 1
#

Secondary structure (DSSP, 8-state):
-HHHHHHHHHHHHHHHHHHHHHHHTT--GGGS--GGGG-GGGHHHHHHHHHHHHHHHHHHHHHHHHHTT-

Foldseek 3Di:
DLVVLLVQLVLLLCLLPVCVVCVVVVHHCCVDDHPLVVPVVCSNVSSVCSNVSSVVSVVVSVVVVVVVVD

Radius of gyration: 14.22 Å; Cα contacts (8 Å, |Δi|>4): 62; chains: 1; bounding box: 39×20×34 Å

Solvent-accessible surface area (backbone atoms only — not comparable to full-atom values): 3714 Å² total; per-residue (Å²): 114,60,66,58,39,42,52,52,12,52,50,26,32,48,44,21,44,49,46,54,53,30,48,77,70,76,40,74,44,76,86,46,100,39,74,33,61,82,36,73,96,44,29,72,59,47,17,49,50,26,35,54,50,11,52,51,35,38,51,48,39,52,50,55,55,53,64,73,74,109

Organism: NCBI:txid887462